Protein AF-A0A5N8VWD8-F1 (afdb_monomer_lite)

Foldseek 3Di:
DDDDLDFPWDWDADDDDDPDPFQGKTKTWGQLDSPNPPHIDIDIDGDPPNDDQDPVNSVVVCVVVQVVDPSRDDD

Organism: NCBI:txid1803180

pLDDT: mean 70.12, std 19.38, range [35.72, 92.88]

Radius of gyration: 13.98 Å; chains: 1; bounding box: 41×29×29 Å

Sequence (75 aa):
MSAGAQAAAAVVPVAVFLAGPVGIARRLLVAKDAKDGGGSFEVVVWRQDDVPLDDTALLRVAEKVLPTVPGWSVG

Secondary structure (DSSP, 8-state):
---------B--------SSS----EEEEEESSSSTTS-EEEEEE--SS-----HHHHHHHHHHHGGGSTT----

Structure (mmCIF, N/CA/C/O backbone):
data_AF-A0A5N8VWD8-F1
#
_entry.id   AF-A0A5N8VWD8-F1
#
loop_
_atom_site.group_PDB
_atom_site.id
_atom_site.type_symbol
_atom_site.label_atom_id
_atom_site.label_alt_id
_atom_site.label_comp_id
_atom_site.label_asym_id
_atom_site.label_entity_id
_atom_site.label_seq_id
_atom_site.pdbx_PDB_ins_code
_atom_site.Cartn_x
_atom_site.Cartn_y
_atom_site.Cartn_z
_atom_site.occupancy
_atom_site.B_iso_or_equiv
_atom_site.auth_seq_id
_atom_site.auth_comp_id
_atom_site.auth_asym_id
_atom_site.auth_atom_id
_atom_site.pdbx_PDB_model_num
ATOM 1 N N . MET A 1 1 ? -21.216 17.663 -5.304 1.00 35.72 1 MET A N 1
ATOM 2 C CA . MET A 1 1 ? -19.819 18.120 -5.441 1.00 35.72 1 MET A CA 1
ATOM 3 C C . MET A 1 1 ? -19.066 17.604 -4.223 1.00 35.72 1 MET A C 1
ATOM 5 O O . MET A 1 1 ? -19.091 18.252 -3.190 1.00 35.72 1 MET A O 1
ATOM 9 N N . SER A 1 2 ? -18.533 16.386 -4.280 1.00 38.16 2 SER A N 1
ATOM 10 C CA . SER A 1 2 ? -17.769 15.781 -3.182 1.00 38.16 2 SER A CA 1
ATOM 11 C C . SER A 1 2 ? -16.290 15.865 -3.540 1.00 38.16 2 SER A C 1
ATOM 13 O O . SER A 1 2 ? -15.848 15.246 -4.506 1.00 38.16 2 SER A O 1
ATOM 15 N N . ALA A 1 3 ? -15.567 16.717 -2.815 1.00 35.78 3 ALA A N 1
ATOM 16 C CA . ALA A 1 3 ? -14.133 16.907 -2.963 1.00 35.78 3 ALA A CA 1
ATOM 17 C C . ALA A 1 3 ? -13.412 15.619 -2.543 1.00 35.78 3 ALA A C 1
ATOM 19 O O . ALA A 1 3 ? -13.573 15.160 -1.414 1.00 35.78 3 ALA A O 1
ATOM 20 N N . GLY A 1 4 ? -12.666 15.022 -3.475 1.00 38.09 4 GLY A N 1
ATOM 21 C CA . GLY A 1 4 ? -11.833 13.856 -3.213 1.00 38.09 4 GLY A CA 1
ATOM 22 C C . GLY A 1 4 ? -10.741 14.210 -2.210 1.00 38.09 4 GLY A C 1
ATOM 23 O O . GLY A 1 4 ? -9.922 15.090 -2.470 1.00 38.09 4 GLY A O 1
ATOM 24 N N . ALA A 1 5 ? -10.752 13.542 -1.059 1.00 39.72 5 ALA A N 1
ATOM 25 C CA . ALA A 1 5 ? -9.678 13.625 -0.085 1.00 39.72 5 ALA A CA 1
ATOM 26 C C . ALA A 1 5 ? -8.446 12.927 -0.675 1.00 39.72 5 ALA A C 1
ATOM 28 O O . ALA A 1 5 ? -8.370 11.703 -0.755 1.00 39.72 5 ALA A O 1
ATOM 29 N N . GLN A 1 6 ? -7.505 13.729 -1.160 1.00 42.66 6 GLN A N 1
ATOM 30 C CA . GLN A 1 6 ? -6.203 13.268 -1.612 1.00 42.66 6 GLN A CA 1
ATOM 31 C C . GLN A 1 6 ? -5.416 12.835 -0.369 1.00 42.66 6 GLN A C 1
ATOM 33 O O . GLN A 1 6 ? -4.987 13.678 0.415 1.00 42.66 6 GLN A O 1
ATOM 38 N N . ALA A 1 7 ? -5.280 11.524 -0.151 1.00 43.22 7 ALA A N 1
ATOM 39 C CA . ALA A 1 7 ? -4.431 10.994 0.910 1.00 43.22 7 ALA A CA 1
ATOM 40 C C . ALA A 1 7 ? -3.004 11.540 0.730 1.00 43.22 7 ALA A C 1
ATOM 42 O O . ALA A 1 7 ? -2.430 11.455 -0.359 1.00 43.22 7 ALA A O 1
ATOM 43 N N . ALA A 1 8 ? -2.448 12.134 1.786 1.00 41.88 8 ALA A N 1
ATOM 44 C CA . ALA A 1 8 ? -1.099 12.680 1.777 1.00 41.88 8 ALA A CA 1
ATOM 45 C C . ALA A 1 8 ? -0.080 11.528 1.732 1.00 41.88 8 ALA A C 1
ATOM 47 O O . ALA A 1 8 ? 0.294 10.950 2.748 1.00 41.88 8 ALA A O 1
ATOM 48 N N . ALA A 1 9 ? 0.336 11.163 0.521 1.00 46.78 9 ALA A N 1
ATOM 49 C CA . ALA A 1 9 ? 1.363 10.167 0.257 1.00 46.78 9 ALA A CA 1
ATOM 50 C C . ALA A 1 9 ? 2.750 10.723 0.616 1.00 46.78 9 ALA A C 1
ATOM 52 O O . ALA A 1 9 ? 3.293 11.565 -0.100 1.00 46.78 9 ALA A O 1
ATOM 53 N N . ALA A 1 10 ? 3.347 10.240 1.704 1.00 46.78 10 ALA A N 1
ATOM 54 C CA . ALA A 1 10 ? 4.748 10.509 2.011 1.00 46.78 10 ALA A CA 1
ATOM 55 C C . ALA A 1 10 ? 5.626 9.377 1.450 1.00 46.78 10 ALA A C 1
ATOM 57 O O . ALA A 1 10 ? 5.527 8.223 1.874 1.00 46.78 10 ALA A O 1
ATOM 58 N N . VAL A 1 11 ? 6.498 9.704 0.492 1.00 42.84 11 VAL A N 1
ATOM 59 C CA . VAL A 1 11 ? 7.530 8.790 -0.019 1.00 42.84 11 VAL A CA 1
ATOM 60 C C . VAL A 1 11 ? 8.756 8.922 0.878 1.00 42.84 11 VAL A C 1
ATOM 62 O O . VAL A 1 11 ? 9.447 9.936 0.862 1.00 42.84 11 VAL A O 1
ATOM 65 N N . VAL A 1 12 ? 9.048 7.894 1.663 1.00 37.78 12 VAL A N 1
ATOM 66 C CA . VAL A 1 12 ? 10.292 7.800 2.441 1.00 37.78 12 VAL A CA 1
ATOM 67 C C . VAL A 1 12 ? 11.162 6.735 1.747 1.00 37.78 12 VAL A C 1
ATOM 69 O O . VAL A 1 12 ? 10.597 5.776 1.260 1.00 37.78 12 VAL A O 1
ATOM 72 N N . PRO A 1 13 ? 12.505 6.765 1.682 1.00 44.44 13 PRO A N 1
ATOM 73 C CA . PRO A 1 13 ? 13.314 5.659 1.115 1.00 44.44 13 PRO A CA 1
ATOM 74 C C . PRO A 1 13 ? 13.720 4.592 2.160 1.00 44.44 13 PRO A C 1
ATOM 76 O O . PRO A 1 13 ? 14.182 4.949 3.242 1.00 44.44 13 PRO A O 1
ATOM 79 N N . VAL A 1 14 ? 13.489 3.293 1.895 1.00 39.91 14 VAL A N 1
ATOM 80 C CA . VAL A 1 14 ? 13.891 2.170 2.775 1.00 39.91 14 VAL A CA 1
ATOM 81 C C . VAL A 1 14 ? 14.856 1.286 1.998 1.00 39.91 14 VAL A C 1
ATOM 83 O O . VAL A 1 14 ? 14.573 0.908 0.863 1.00 39.91 14 VAL A O 1
ATOM 86 N N . ALA A 1 15 ? 16.007 0.983 2.589 1.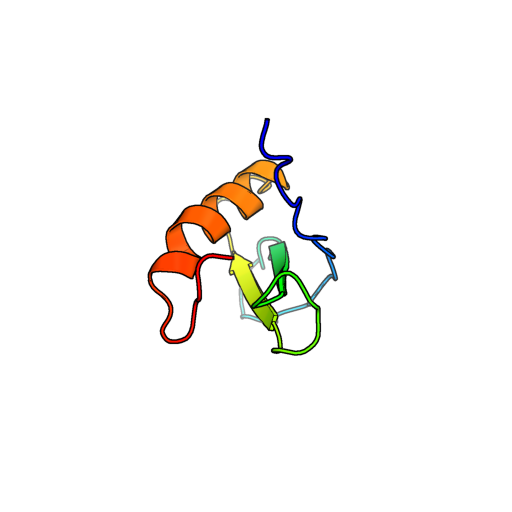00 42.44 15 ALA A N 1
ATOM 87 C CA . ALA A 1 15 ? 16.959 0.045 2.016 1.00 42.44 15 ALA A CA 1
ATOM 88 C C . ALA A 1 15 ? 16.624 -1.366 2.520 1.00 42.44 15 ALA A C 1
ATOM 90 O O . ALA A 1 15 ? 16.712 -1.628 3.718 1.00 42.44 15 ALA A O 1
ATOM 91 N N . VAL A 1 16 ? 16.236 -2.270 1.616 1.00 41.91 16 VAL A N 1
ATOM 92 C CA . VAL A 1 16 ? 16.098 -3.708 1.897 1.00 41.91 16 VAL A CA 1
ATOM 93 C C . VAL A 1 16 ? 17.284 -4.433 1.263 1.00 41.91 16 VAL A C 1
ATOM 95 O O . VAL A 1 16 ? 17.496 -4.341 0.057 1.00 41.91 16 VAL A O 1
ATOM 98 N N . PHE A 1 17 ? 18.061 -5.150 2.077 1.00 44.66 17 PHE A N 1
ATOM 99 C CA . PHE A 1 17 ? 19.146 -6.020 1.621 1.00 44.66 17 PHE A CA 1
ATOM 100 C C . PHE A 1 17 ? 18.589 -7.418 1.324 1.00 44.66 17 PHE A C 1
ATOM 102 O O . PHE A 1 17 ? 18.273 -8.167 2.245 1.00 44.66 17 PHE A O 1
ATOM 109 N N . LEU A 1 18 ? 18.499 -7.787 0.045 1.00 43.91 18 LEU A N 1
ATOM 110 C CA . LEU A 1 18 ? 18.350 -9.177 -0.393 1.00 43.91 18 LEU A CA 1
ATOM 111 C C . LEU A 1 18 ? 19.471 -9.479 -1.392 1.00 43.91 18 LEU A C 1
ATOM 113 O O . LEU A 1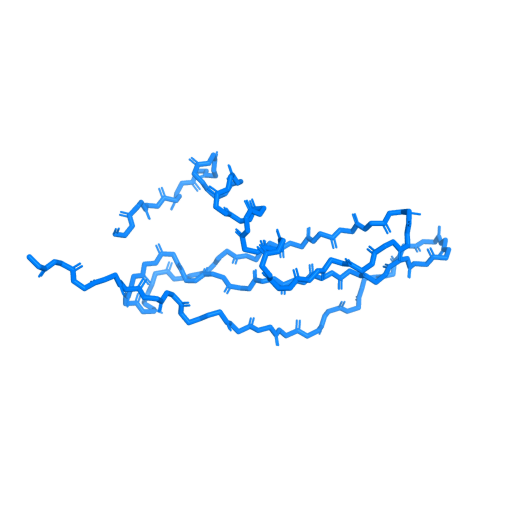 18 ? 19.777 -8.660 -2.250 1.00 43.91 18 LEU A O 1
ATOM 117 N N . ALA A 1 19 ? 20.133 -10.622 -1.235 1.00 48.47 19 ALA A N 1
ATOM 118 C CA . ALA A 1 19 ? 21.310 -11.000 -2.011 1.00 48.47 19 ALA A CA 1
ATOM 119 C C . ALA A 1 19 ? 20.989 -11.138 -3.518 1.00 48.47 19 ALA A C 1
ATOM 121 O O . ALA A 1 19 ? 20.423 -12.136 -3.951 1.00 48.47 19 ALA A O 1
ATOM 122 N N . GLY A 1 20 ? 21.355 -10.126 -4.306 1.00 52.38 20 GLY A N 1
ATOM 123 C CA . GLY A 1 20 ? 21.208 -10.039 -5.765 1.00 52.38 20 GLY A CA 1
ATOM 124 C C . GLY A 1 20 ? 21.341 -8.577 -6.219 1.00 52.38 20 GLY A C 1
ATOM 125 O O . GLY A 1 20 ? 21.350 -7.706 -5.349 1.00 52.38 20 GLY A O 1
ATOM 126 N N . PRO A 1 21 ? 21.472 -8.255 -7.523 1.00 52.28 21 PRO A N 1
ATOM 127 C CA . PRO A 1 21 ? 21.408 -6.872 -7.996 1.00 52.28 21 PRO A CA 1
ATOM 128 C C . PRO A 1 21 ? 20.040 -6.319 -7.594 1.00 52.28 21 PRO A C 1
ATOM 130 O O . PRO A 1 21 ? 19.011 -6.674 -8.164 1.00 52.28 21 PRO A O 1
ATOM 133 N N . VAL A 1 22 ? 20.011 -5.570 -6.497 1.00 56.03 22 VAL A N 1
ATOM 134 C CA . VAL A 1 22 ? 18.768 -5.136 -5.874 1.00 56.03 22 VAL A CA 1
ATOM 135 C C . VAL A 1 22 ? 18.179 -4.033 -6.734 1.00 56.03 22 VAL A C 1
ATOM 137 O O . VAL A 1 22 ? 18.595 -2.879 -6.659 1.00 56.03 22 VAL A O 1
ATOM 140 N N . GLY A 1 23 ? 17.200 -4.406 -7.559 1.00 61.31 23 GLY A N 1
ATOM 141 C CA . GLY A 1 23 ? 16.299 -3.450 -8.187 1.00 61.31 23 GLY A CA 1
ATOM 142 C C . GLY A 1 23 ? 15.742 -2.491 -7.131 1.00 61.31 23 GLY A C 1
ATOM 143 O O . GLY A 1 23 ? 15.499 -2.876 -5.982 1.00 61.31 23 GLY A O 1
ATOM 144 N N . ILE A 1 24 ? 15.592 -1.220 -7.499 1.00 70.38 24 ILE A N 1
ATOM 145 C CA . ILE A 1 24 ? 15.185 -0.157 -6.575 1.00 70.38 24 ILE A CA 1
ATOM 146 C C . ILE A 1 24 ? 13.789 -0.476 -6.028 1.00 70.38 24 ILE A C 1
ATOM 148 O O . ILE A 1 24 ? 12.802 -0.459 -6.765 1.00 70.38 24 ILE A O 1
ATOM 152 N N . ALA A 1 25 ? 13.697 -0.739 -4.723 1.00 77.94 25 ALA A N 1
ATOM 153 C CA . ALA A 1 25 ? 12.413 -0.852 -4.048 1.00 77.94 25 ALA A CA 1
ATOM 154 C C . ALA A 1 25 ? 11.768 0.535 -3.926 1.00 77.94 25 ALA A C 1
ATOM 156 O O . ALA A 1 25 ? 12.402 1.504 -3.498 1.00 77.94 25 ALA A O 1
ATOM 157 N N . ARG A 1 26 ? 10.488 0.631 -4.283 1.00 84.81 26 ARG A N 1
ATOM 158 C CA . ARG A 1 26 ? 9.678 1.837 -4.081 1.00 84.81 26 ARG A CA 1
ATOM 159 C C . ARG A 1 26 ? 8.668 1.579 -2.976 1.00 84.81 26 ARG A C 1
ATOM 161 O O . ARG A 1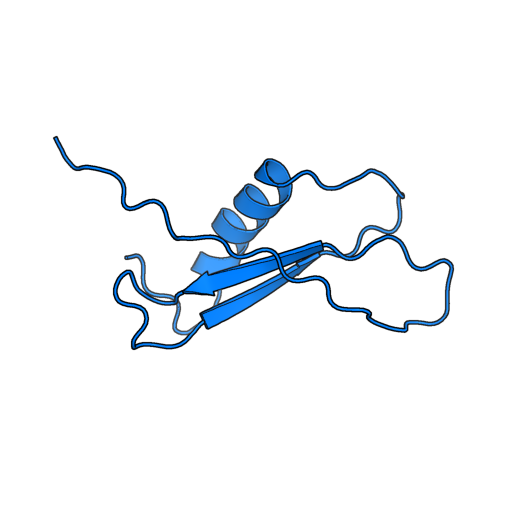 26 ? 8.112 0.486 -2.893 1.00 84.81 26 ARG A O 1
ATOM 168 N N . ARG A 1 27 ? 8.428 2.589 -2.140 1.00 86.56 27 ARG A N 1
ATOM 169 C CA . ARG A 1 27 ? 7.509 2.487 -1.004 1.00 86.56 27 ARG A CA 1
ATOM 170 C C . ARG A 1 27 ? 6.561 3.669 -0.907 1.00 86.56 27 ARG A C 1
ATOM 172 O O . ARG A 1 27 ? 6.936 4.794 -1.238 1.00 86.56 27 ARG A O 1
ATOM 179 N N . LEU A 1 28 ? 5.353 3.379 -0.446 1.00 89.50 28 LEU A N 1
ATOM 180 C CA . LEU A 1 28 ? 4.275 4.330 -0.225 1.00 89.50 28 LEU A CA 1
ATOM 181 C C . LEU A 1 28 ? 3.664 4.072 1.151 1.00 89.50 28 LEU A C 1
ATOM 183 O O . LEU A 1 28 ? 3.186 2.968 1.411 1.00 89.50 28 LEU A O 1
ATOM 187 N N . LEU A 1 29 ? 3.671 5.087 2.015 1.00 88.50 29 LEU A N 1
ATOM 188 C CA . LEU A 1 29 ? 2.970 5.052 3.294 1.00 88.50 29 LEU A CA 1
ATOM 189 C C . LEU A 1 29 ? 1.566 5.643 3.117 1.00 88.50 29 LEU A C 1
ATOM 191 O O . LEU A 1 29 ? 1.427 6.753 2.605 1.00 88.50 29 LEU A O 1
ATOM 195 N N . VAL A 1 30 ? 0.540 4.904 3.535 1.00 87.62 30 VAL A N 1
ATOM 196 C CA . VAL A 1 30 ? -0.872 5.270 3.375 1.00 87.62 30 VAL A CA 1
ATOM 197 C C . VAL A 1 30 ? -1.539 5.295 4.740 1.00 87.62 30 VAL A C 1
ATOM 199 O O . VAL A 1 30 ? -1.563 4.282 5.438 1.00 87.62 30 VAL A O 1
ATOM 202 N N . ALA A 1 31 ? -2.079 6.446 5.133 1.00 85.00 31 ALA A N 1
ATOM 203 C CA . ALA A 1 31 ? -2.891 6.549 6.338 1.00 85.00 31 ALA A CA 1
ATOM 204 C C . ALA A 1 31 ? -4.131 5.651 6.214 1.00 85.00 31 ALA A C 1
ATOM 206 O O . ALA A 1 31 ? -4.756 5.574 5.156 1.00 85.00 31 ALA A O 1
ATOM 207 N N . LYS A 1 32 ? -4.475 4.950 7.295 1.00 77.44 32 LYS A N 1
ATOM 208 C CA . LYS A 1 32 ? -5.639 4.058 7.336 1.00 77.44 32 LYS A CA 1
ATOM 209 C C . LYS A 1 32 ? -6.964 4.817 7.224 1.00 77.44 32 LYS A C 1
ATOM 211 O O . LYS A 1 32 ? -7.946 4.258 6.740 1.00 77.44 32 LYS A O 1
ATOM 216 N N . ASP A 1 33 ? -6.998 6.060 7.687 1.00 71.06 33 ASP A N 1
ATOM 217 C CA . ASP A 1 33 ? -8.167 6.919 7.600 1.00 71.06 33 ASP A CA 1
ATOM 218 C C . ASP A 1 33 ? -7.762 8.386 7.391 1.00 71.06 33 ASP A C 1
ATOM 220 O O . ASP A 1 33 ? -6.604 8.758 7.572 1.00 71.06 33 ASP A O 1
ATOM 224 N N . ALA A 1 34 ? -8.712 9.209 6.935 1.00 66.44 34 ALA A N 1
ATOM 225 C CA . ALA A 1 34 ? -8.463 10.603 6.556 1.00 66.44 34 ALA A CA 1
ATOM 226 C C . ALA A 1 34 ? -8.087 11.508 7.742 1.00 66.44 34 ALA A C 1
ATOM 228 O O . ALA A 1 34 ? -7.624 12.631 7.537 1.00 66.44 34 ALA A O 1
ATOM 229 N N . LYS A 1 35 ? -8.306 11.053 8.980 1.00 60.97 35 LYS A N 1
ATOM 230 C CA . LYS A 1 35 ? -7.679 11.638 10.159 1.00 60.97 35 LYS A CA 1
ATOM 231 C C . LYS A 1 35 ? -6.482 10.749 10.471 1.00 60.97 35 LYS A C 1
ATOM 233 O O . LYS A 1 35 ? -6.637 9.565 10.694 1.00 60.97 35 LYS A O 1
ATOM 238 N N . ASP A 1 36 ? -5.277 11.287 10.555 1.00 62.66 36 ASP A N 1
ATOM 239 C CA . ASP A 1 36 ? -4.061 10.482 10.777 1.00 62.66 36 ASP A CA 1
ATOM 240 C C . ASP A 1 36 ? -3.983 9.765 12.160 1.00 62.66 36 ASP A C 1
ATOM 242 O O . ASP A 1 36 ? -2.901 9.459 12.654 1.00 62.66 36 ASP A O 1
ATOM 246 N N . GLY A 1 37 ? -5.108 9.509 12.841 1.00 58.50 37 GLY A N 1
ATOM 247 C CA . GLY A 1 37 ? -5.198 8.924 14.177 1.00 58.50 37 GLY A CA 1
ATOM 248 C C . GLY A 1 37 ? -5.290 7.394 14.228 1.00 58.50 37 GLY A C 1
ATOM 249 O O . GLY A 1 37 ? -5.181 6.839 15.320 1.00 58.50 37 GLY A O 1
ATOM 250 N N . GLY A 1 38 ? -5.487 6.702 13.099 1.00 70.12 38 GLY A N 1
ATOM 251 C CA . GLY A 1 38 ? -5.748 5.252 13.058 1.00 70.12 38 GLY A CA 1
ATOM 252 C C . GLY A 1 38 ? -4.566 4.337 12.707 1.00 70.12 38 GLY A C 1
ATOM 253 O O . GLY A 1 38 ? -4.727 3.113 12.730 1.00 70.12 38 GLY A O 1
ATOM 254 N N . GLY A 1 39 ? -3.395 4.895 12.379 1.00 80.38 39 GLY A N 1
ATOM 255 C CA . GLY A 1 39 ? -2.225 4.154 11.885 1.00 80.38 39 GLY A CA 1
ATOM 256 C C . GLY A 1 39 ? -2.079 4.190 10.359 1.00 80.38 39 GLY A C 1
ATOM 257 O O . GLY A 1 39 ? -2.821 4.883 9.663 1.00 80.38 39 GLY A O 1
ATOM 258 N N . SER A 1 40 ? -1.098 3.459 9.828 1.00 85.06 40 SER A N 1
ATOM 259 C CA . SER A 1 40 ? -0.763 3.467 8.400 1.00 85.06 40 SER A CA 1
ATOM 260 C C . SER A 1 40 ? -0.408 2.080 7.866 1.00 85.06 40 SER A C 1
ATOM 262 O O . SER A 1 40 ? 0.027 1.195 8.603 1.00 85.06 40 SER A O 1
ATOM 264 N N . PHE A 1 41 ? -0.597 1.905 6.561 1.00 87.06 41 PHE A N 1
ATOM 265 C CA . PHE A 1 41 ? -0.120 0.767 5.786 1.00 87.06 41 PHE A CA 1
ATOM 266 C C . PHE A 1 41 ? 1.087 1.198 4.953 1.00 87.06 41 PHE A C 1
ATOM 268 O O . PHE A 1 41 ? 1.071 2.264 4.340 1.00 87.06 41 PHE A O 1
ATOM 275 N N . GLU A 1 42 ? 2.126 0.368 4.899 1.00 89.31 42 GLU A N 1
ATOM 276 C CA . GLU A 1 42 ? 3.258 0.566 3.992 1.00 89.31 42 GLU A CA 1
ATOM 277 C C . GLU A 1 42 ? 3.136 -0.409 2.816 1.00 89.31 42 GLU A C 1
ATOM 279 O O . GLU A 1 42 ? 3.049 -1.623 3.003 1.00 89.31 42 GLU A O 1
ATOM 284 N N . VAL A 1 43 ? 3.125 0.123 1.595 1.00 89.44 43 VAL A N 1
ATOM 285 C CA . VAL A 1 43 ? 3.175 -0.660 0.356 1.00 89.44 43 VAL A CA 1
ATOM 286 C C . VAL A 1 43 ? 4.596 -0.594 -0.178 1.00 89.44 43 VAL A C 1
ATOM 288 O O . VAL A 1 43 ? 5.060 0.489 -0.528 1.00 89.44 43 VAL A O 1
ATOM 291 N N . VAL A 1 44 ? 5.278 -1.739 -0.263 1.00 88.50 44 VAL A N 1
ATOM 292 C CA . VAL A 1 44 ? 6.637 -1.855 -0.814 1.00 88.50 44 VAL A CA 1
ATOM 293 C C . VAL A 1 44 ? 6.597 -2.714 -2.071 1.00 88.50 44 VAL A C 1
ATOM 295 O O . VAL A 1 44 ? 6.147 -3.857 -2.035 1.00 88.50 44 VAL A O 1
ATOM 298 N N . VAL A 1 45 ? 7.079 -2.167 -3.186 1.00 85.19 45 VAL A N 1
ATOM 299 C CA . VAL A 1 45 ? 7.151 -2.864 -4.474 1.00 85.19 45 VAL A CA 1
ATOM 300 C C . VAL A 1 45 ? 8.607 -3.034 -4.874 1.00 85.19 45 VAL A C 1
ATOM 302 O O . VAL A 1 45 ? 9.360 -2.061 -4.952 1.00 85.19 45 VAL A O 1
ATOM 305 N N . TRP A 1 46 ? 8.978 -4.279 -5.167 1.00 82.81 46 TRP A N 1
ATOM 306 C CA . TRP A 1 46 ? 10.261 -4.642 -5.754 1.00 82.81 46 TRP A CA 1
ATOM 307 C C . TRP A 1 46 ? 10.060 -5.097 -7.200 1.00 82.81 46 TRP A C 1
ATOM 309 O O . TRP A 1 46 ? 9.109 -5.817 -7.511 1.00 82.81 46 TRP A O 1
ATOM 319 N N . ARG A 1 47 ? 10.946 -4.647 -8.087 1.00 76.62 47 ARG A N 1
ATOM 320 C CA . ARG A 1 47 ? 10.935 -4.959 -9.519 1.00 76.62 47 ARG A CA 1
ATOM 321 C C . ARG A 1 47 ? 12.249 -5.654 -9.855 1.00 76.62 47 ARG A C 1
ATOM 323 O O . ARG A 1 47 ? 13.307 -5.149 -9.495 1.00 76.62 47 ARG A O 1
ATOM 330 N N . GLN A 1 48 ? 12.165 -6.795 -10.531 1.00 76.69 48 GLN A N 1
ATOM 331 C CA . GLN A 1 48 ? 13.335 -7.559 -10.983 1.00 76.69 48 GLN A CA 1
ATOM 332 C C . GLN A 1 48 ? 13.761 -7.191 -12.413 1.00 76.69 48 GLN A C 1
ATOM 334 O O . GLN A 1 48 ? 14.858 -7.509 -12.848 1.00 76.69 48 GLN A O 1
ATOM 339 N N . ASP A 1 49 ? 12.878 -6.546 -13.162 1.00 77.50 49 ASP A N 1
ATOM 340 C CA . ASP A 1 49 ? 13.028 -6.193 -14.573 1.00 77.50 49 ASP A CA 1
ATOM 341 C C . ASP A 1 49 ? 13.527 -4.753 -14.779 1.00 77.50 49 ASP A C 1
ATOM 343 O O . ASP A 1 49 ? 13.362 -4.201 -15.863 1.00 77.50 49 ASP A O 1
ATOM 347 N N . ASP A 1 50 ? 14.101 -4.142 -13.736 1.00 69.56 50 ASP A N 1
ATOM 348 C CA . ASP A 1 50 ? 14.775 -2.833 -13.713 1.00 69.56 50 ASP A CA 1
ATOM 349 C C . ASP A 1 50 ? 14.002 -1.626 -14.286 1.00 69.56 50 ASP A C 1
ATOM 351 O O . ASP A 1 50 ? 14.519 -0.508 -14.280 1.00 69.56 50 ASP A O 1
ATOM 355 N N . VAL A 1 51 ? 12.746 -1.780 -14.732 1.00 79.31 51 VAL A N 1
ATOM 356 C CA . VAL A 1 51 ? 11.952 -0.621 -15.167 1.00 79.31 51 VAL A CA 1
ATOM 357 C C . VAL A 1 51 ? 11.526 0.170 -13.931 1.00 79.31 51 VAL A C 1
ATOM 359 O O . VAL A 1 51 ? 10.905 -0.411 -13.024 1.00 79.31 51 VAL A O 1
ATOM 362 N N . PRO A 1 52 ? 11.788 1.489 -13.914 1.00 73.25 52 PRO A N 1
ATOM 363 C CA . PRO A 1 52 ? 11.357 2.362 -12.840 1.00 73.25 52 PRO A CA 1
ATOM 364 C C . PRO A 1 52 ? 9.846 2.290 -12.640 1.00 73.25 52 PRO A C 1
ATOM 366 O O . PRO A 1 52 ? 9.066 2.435 -13.581 1.00 73.25 52 PRO A O 1
ATOM 369 N N . LEU A 1 53 ? 9.435 2.105 -11.390 1.00 78.25 53 LEU A N 1
ATOM 370 C CA . LEU A 1 53 ? 8.051 2.299 -10.995 1.00 78.25 53 LEU A CA 1
ATOM 371 C C . LEU A 1 53 ? 7.865 3.786 -10.689 1.00 78.25 53 LEU A C 1
ATOM 373 O O . LEU A 1 53 ? 8.469 4.281 -9.736 1.00 78.25 53 LEU A O 1
ATOM 377 N N 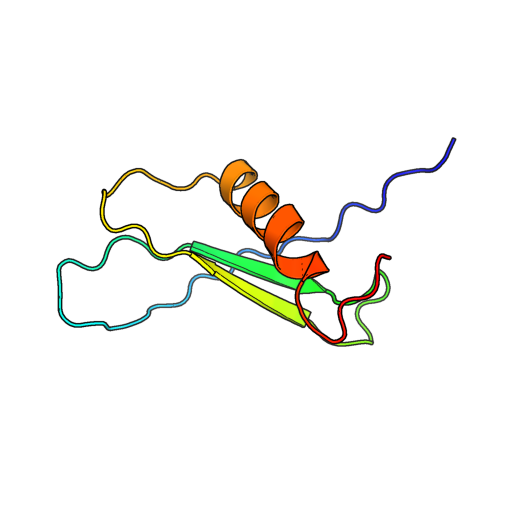. ASP A 1 54 ? 7.083 4.497 -11.498 1.00 84.50 54 ASP A N 1
ATOM 378 C CA . ASP A 1 54 ? 6.713 5.883 -11.206 1.00 84.50 54 ASP A CA 1
ATOM 379 C C . ASP A 1 54 ? 5.683 5.966 -10.062 1.00 84.50 54 ASP A C 1
ATOM 381 O O . ASP A 1 54 ? 5.076 4.970 -9.654 1.00 84.50 54 ASP A O 1
ATOM 385 N N . ASP A 1 55 ? 5.490 7.169 -9.525 1.00 85.75 55 ASP A N 1
ATOM 386 C CA . ASP A 1 55 ? 4.620 7.402 -8.367 1.00 85.75 55 ASP A CA 1
ATOM 387 C C . ASP A 1 55 ? 3.150 7.067 -8.668 1.00 85.75 55 ASP A C 1
ATOM 389 O O . ASP A 1 55 ? 2.425 6.586 -7.797 1.00 85.75 55 ASP A O 1
ATOM 393 N N . THR A 1 56 ? 2.714 7.247 -9.919 1.00 89.94 56 THR A N 1
ATOM 394 C CA . THR A 1 56 ? 1.348 6.918 -10.354 1.00 89.94 56 THR A CA 1
ATOM 395 C C . THR A 1 56 ? 1.152 5.407 -10.419 1.00 89.94 56 THR A C 1
ATOM 397 O O . THR A 1 56 ? 0.103 4.889 -10.035 1.00 89.94 56 THR A O 1
ATOM 400 N N . ALA A 1 57 ? 2.156 4.671 -10.887 1.00 88.06 57 ALA A N 1
ATOM 401 C CA . ALA A 1 57 ? 2.148 3.220 -10.904 1.00 88.06 57 ALA A CA 1
ATOM 402 C C . ALA A 1 57 ? 2.139 2.651 -9.478 1.00 88.06 57 ALA A C 1
ATOM 404 O O . ALA A 1 57 ? 1.374 1.726 -9.202 1.00 88.06 57 ALA A O 1
ATOM 405 N N . LEU A 1 58 ? 2.910 3.239 -8.558 1.00 89.25 58 LEU A N 1
ATOM 406 C CA . LEU A 1 58 ? 2.898 2.865 -7.143 1.00 89.25 58 LEU A CA 1
ATOM 407 C C . LEU A 1 58 ? 1.528 3.117 -6.489 1.00 89.25 58 LEU A C 1
ATOM 409 O O . LEU A 1 58 ? 1.033 2.255 -5.762 1.00 89.25 58 LEU A O 1
ATOM 413 N N . LEU A 1 59 ? 0.874 4.238 -6.811 1.00 91.19 59 LEU A N 1
ATOM 414 C CA . LEU A 1 59 ? -0.484 4.529 -6.345 1.00 91.19 59 LEU A CA 1
ATOM 415 C C . LEU A 1 59 ? -1.506 3.512 -6.877 1.00 91.19 59 LEU A C 1
ATOM 417 O O . LEU A 1 59 ? -2.278 2.963 -6.099 1.00 91.19 59 LEU A O 1
ATOM 421 N N . ARG A 1 60 ? -1.463 3.176 -8.173 1.00 91.75 60 ARG A N 1
ATOM 422 C CA . ARG A 1 60 ? -2.358 2.162 -8.769 1.00 91.75 60 ARG A CA 1
ATOM 423 C C . ARG A 1 60 ? -2.188 0.779 -8.145 1.00 91.75 60 ARG A C 1
ATOM 425 O O . ARG A 1 60 ? -3.148 0.013 -8.070 1.00 91.75 60 ARG A O 1
ATOM 432 N N . VAL A 1 61 ? -0.967 0.422 -7.742 1.00 91.81 61 VAL A N 1
ATOM 433 C CA . VAL A 1 61 ? -0.728 -0.818 -6.992 1.00 91.81 61 VAL A CA 1
ATOM 434 C C . VAL A 1 61 ? -1.423 -0.740 -5.635 1.00 91.81 61 VAL A C 1
ATOM 436 O O . VAL A 1 61 ? -2.165 -1.658 -5.288 1.00 91.81 61 VAL A O 1
ATOM 439 N N . ALA A 1 62 ? -1.244 0.357 -4.898 1.00 91.69 62 ALA A N 1
ATOM 440 C CA . ALA A 1 62 ? -1.883 0.550 -3.600 1.00 91.69 62 ALA A CA 1
ATOM 441 C C . ALA A 1 62 ? -3.419 0.512 -3.690 1.00 91.69 62 ALA A C 1
ATOM 443 O O . ALA A 1 62 ? -4.050 -0.201 -2.914 1.00 91.69 62 ALA A O 1
ATOM 444 N N . GLU A 1 63 ? -4.015 1.172 -4.687 1.00 91.88 63 GLU A N 1
ATOM 445 C CA . GLU A 1 63 ? -5.464 1.160 -4.948 1.00 91.88 63 GLU A CA 1
ATOM 446 C C . GLU A 1 63 ? -6.026 -0.249 -5.167 1.00 91.88 63 GLU A C 1
ATOM 448 O O . GLU A 1 63 ? -7.171 -0.520 -4.816 1.00 91.88 63 GLU A O 1
ATOM 453 N N . LYS A 1 64 ? -5.235 -1.160 -5.744 1.00 92.88 64 LYS A N 1
ATOM 454 C CA . LYS A 1 64 ? -5.654 -2.548 -5.984 1.00 92.88 64 LYS A CA 1
ATOM 455 C C . LYS A 1 64 ? -5.408 -3.459 -4.788 1.00 92.88 64 LYS A C 1
ATOM 457 O O . LYS A 1 64 ? -6.191 -4.375 -4.557 1.00 92.88 64 LYS A O 1
ATOM 462 N N . VAL A 1 65 ? -4.313 -3.243 -4.062 1.00 92.44 65 VAL A N 1
ATOM 463 C CA . VAL A 1 65 ? -3.876 -4.136 -2.983 1.00 92.44 65 VAL A CA 1
ATOM 464 C C . VAL A 1 65 ? -4.569 -3.803 -1.668 1.00 92.44 65 VAL A C 1
ATOM 466 O O . VAL A 1 65 ? -5.085 -4.709 -1.017 1.00 92.44 65 VAL A O 1
ATOM 469 N N . LEU A 1 66 ? -4.626 -2.527 -1.279 1.00 90.44 66 LEU A N 1
ATOM 470 C CA . LEU A 1 66 ? -5.146 -2.116 0.029 1.00 90.44 66 LEU A CA 1
ATOM 471 C C . LEU A 1 66 ? -6.587 -2.577 0.297 1.00 90.44 66 LEU A C 1
ATOM 473 O O . LEU A 1 66 ? -6.823 -3.073 1.396 1.00 90.44 66 LEU A O 1
ATOM 477 N N . PRO A 1 67 ? -7.525 -2.563 -0.677 1.00 90.12 67 PRO A N 1
ATOM 478 C CA . PRO A 1 67 ? -8.879 -3.080 -0.462 1.00 90.12 67 PRO A CA 1
ATOM 479 C C . PRO A 1 67 ? -8.954 -4.555 -0.055 1.00 90.12 67 PRO A C 1
ATOM 481 O O . PRO A 1 67 ? -9.975 -4.994 0.466 1.00 90.12 67 PRO A O 1
ATOM 484 N N . THR A 1 68 ? -7.892 -5.326 -0.298 1.00 91.06 68 THR A N 1
ATOM 485 C CA . THR A 1 68 ? -7.816 -6.748 0.066 1.00 91.06 68 THR A CA 1
ATOM 486 C C . THR A 1 68 ? -7.214 -6.983 1.454 1.00 91.06 68 THR A C 1
ATOM 488 O O . THR A 1 68 ? -7.265 -8.102 1.962 1.00 91.06 68 THR A O 1
ATOM 491 N N . VAL A 1 69 ? -6.649 -5.948 2.085 1.00 88.25 69 VAL A N 1
ATOM 492 C CA . VAL A 1 69 ? -5.954 -6.057 3.371 1.00 88.25 69 VAL A CA 1
ATOM 493 C C . VAL A 1 69 ? -6.961 -5.977 4.527 1.00 88.25 69 VAL A C 1
ATOM 495 O O . VAL A 1 69 ? -7.717 -5.006 4.619 1.00 88.25 69 VAL A O 1
ATOM 498 N N . PRO A 1 70 ? -6.978 -6.950 5.459 1.00 85.81 70 PRO A N 1
ATOM 499 C CA . PRO A 1 70 ? -7.830 -6.880 6.641 1.00 85.81 70 PRO A CA 1
ATOM 500 C C . PRO A 1 70 ? -7.581 -5.612 7.461 1.00 85.81 70 PRO A C 1
ATOM 502 O O . PRO A 1 70 ? -6.443 -5.251 7.755 1.00 85.81 70 PRO A O 1
ATOM 505 N N . GLY A 1 71 ? -8.662 -4.947 7.864 1.00 81.25 71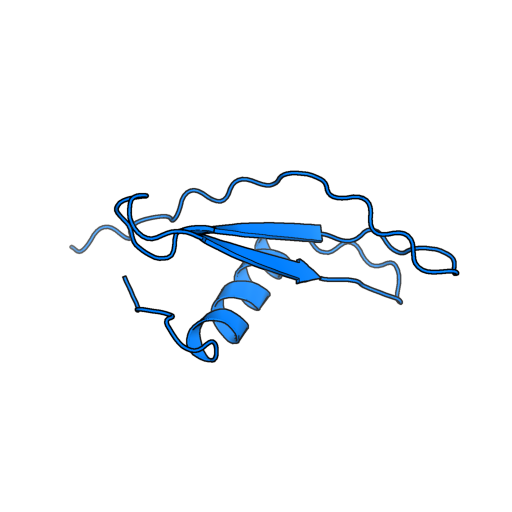 GLY A N 1
ATOM 506 C CA . GLY A 1 71 ? -8.579 -3.689 8.602 1.00 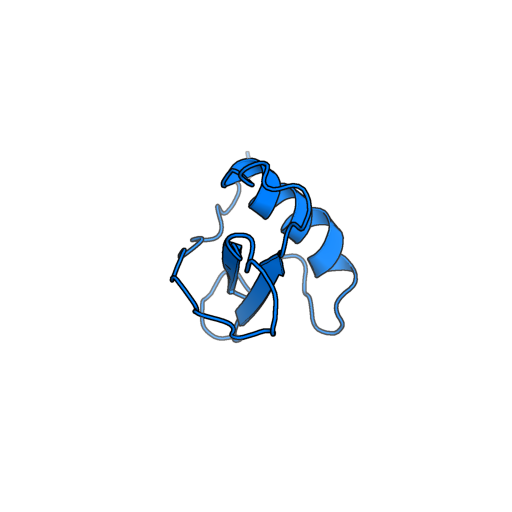81.25 71 GLY A CA 1
ATOM 507 C C . GLY A 1 71 ? -8.384 -2.455 7.722 1.00 81.25 71 GLY A C 1
ATOM 508 O O . GLY A 1 71 ? -8.277 -1.364 8.280 1.00 81.25 71 GLY A O 1
ATOM 509 N N . TRP A 1 72 ? -8.379 -2.601 6.392 1.00 83.75 72 TRP A N 1
ATOM 510 C CA . TRP A 1 72 ? -8.596 -1.488 5.474 1.00 83.75 72 TRP A CA 1
ATOM 511 C C . TRP A 1 72 ? -10.052 -1.020 5.547 1.00 83.75 72 TRP A C 1
ATOM 513 O O . TRP A 1 72 ? -10.986 -1.809 5.398 1.00 83.75 72 TRP A O 1
ATOM 523 N N . SER A 1 73 ? -10.242 0.273 5.774 1.00 73.88 73 SER A N 1
ATOM 524 C CA . SER A 1 73 ? -11.535 0.946 5.698 1.00 73.88 73 SER A CA 1
ATOM 525 C C . SER A 1 73 ? -11.487 1.911 4.527 1.00 73.88 73 SER A C 1
ATOM 527 O O . SER A 1 73 ? -10.585 2.741 4.465 1.00 73.88 73 SER A O 1
ATOM 529 N N . VAL A 1 74 ? -12.442 1.807 3.600 1.00 66.12 74 VAL A N 1
ATOM 530 C CA . VAL A 1 74 ? -12.638 2.853 2.590 1.00 66.12 74 VAL A CA 1
ATOM 531 C C . VAL A 1 74 ? -12.964 4.139 3.348 1.00 66.12 74 VAL A C 1
ATOM 533 O O . VAL A 1 74 ? -13.940 4.168 4.099 1.00 66.12 74 VAL A O 1
ATOM 536 N N . GLY A 1 75 ? -12.084 5.132 3.216 1.00 53.66 75 GLY A N 1
ATOM 537 C CA . GLY A 1 75 ? -12.291 6.480 3.742 1.00 53.66 75 GLY A CA 1
ATOM 538 C C . GLY A 1 75 ? -13.425 7.202 3.033 1.00 53.66 75 GLY A C 1
ATOM 539 O O . GLY A 1 75 ? -13.612 6.956 1.819 1.00 53.66 75 GLY A O 1
#